Protein AF-A0A8C3Y3E9-F1 (afdb_monomer)

Solvent-accessible surface area (backbone atoms only — not comparable to full-atom values): 6844 Å² total; per-residue (Å²): 69,39,37,33,33,75,86,41,81,88,46,64,50,78,46,90,75,58,92,92,63,84,86,85,74,56,69,60,64,51,75,48,26,50,78,44,79,63,55,62,94,66,24,59,57,96,87,41,76,48,88,70,73,97,79,89,82,90,83,88,78,80,77,66,94,83,67,7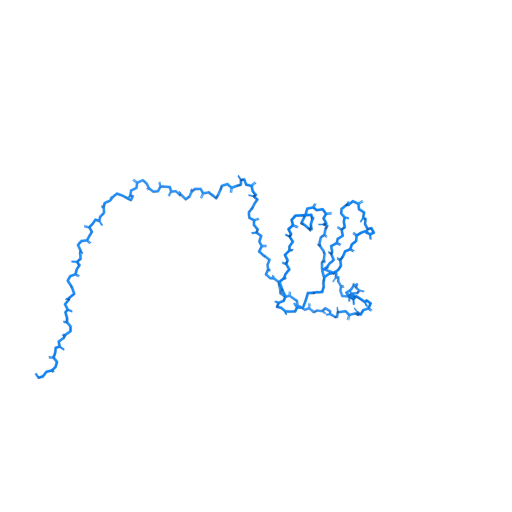3,74,79,74,70,81,78,70,92,70,91,68,85,80,90,73,74,88,74,82,86,76,77,82,85,84,88,127

InterPro domains:
  IPR032870 Alpha-ketoglutarate-dependent dioxygenase alkB homologue 7-like [PTHR21052] (1-66)
  IPR037151 Alpha-ketoglutarate-dependent dioxygenase AlkB-like superfamily [G3DSA:2.60.120.590] (1-71)

Radius of gyration: 27.37 Å; Cα contacts (8 Å, |Δi|>4): 62; chains: 1; bounding box: 64×60×54 Å

Structure (mmCIF, N/CA/C/O backbone):
data_AF-A0A8C3Y3E9-F1
#
_entry.id   AF-A0A8C3Y3E9-F1
#
loop_
_atom_site.group_PDB
_atom_site.id
_atom_site.type_symbol
_atom_site.label_atom_id
_atom_site.label_alt_id
_atom_site.label_comp_id
_atom_site.label_asym_id
_atom_site.label_entity_id
_atom_site.label_seq_id
_atom_site.pdbx_PDB_ins_code
_atom_site.Cartn_x
_atom_site.Cartn_y
_atom_site.Cartn_z
_atom_site.occupancy
_atom_site.B_iso_or_equiv
_atom_site.auth_seq_id
_atom_site.auth_comp_id
_atom_site.auth_asym_id
_atom_site.auth_atom_id
_atom_site.pdbx_PDB_model_num
ATOM 1 N N . LEU A 1 1 ? -3.893 -0.654 1.523 1.00 95.31 1 LEU A N 1
ATOM 2 C CA . LEU A 1 1 ? -2.830 -0.259 0.570 1.00 95.31 1 LEU A CA 1
ATOM 3 C C . LEU A 1 1 ? -3.525 0.032 -0.739 1.00 95.31 1 LEU A C 1
ATOM 5 O O . LEU A 1 1 ? -4.242 -0.843 -1.199 1.00 95.31 1 LEU A O 1
ATOM 9 N N . ARG A 1 2 ? -3.369 1.229 -1.293 1.00 96.19 2 ARG A N 1
ATOM 10 C CA . ARG A 1 2 ? -3.921 1.562 -2.605 1.00 96.19 2 ARG A CA 1
ATOM 11 C C . ARG A 1 2 ? -2.794 1.571 -3.626 1.00 96.19 2 ARG A C 1
ATOM 13 O O . ARG A 1 2 ? -1.729 2.115 -3.340 1.00 96.19 2 ARG A O 1
ATOM 20 N N . LEU A 1 3 ? -3.025 0.933 -4.766 1.00 97.56 3 LEU A N 1
ATOM 21 C CA . LEU A 1 3 ? -2.189 1.055 -5.951 1.00 97.56 3 LEU A CA 1
ATOM 22 C C . LEU A 1 3 ? -2.930 1.932 -6.947 1.00 97.56 3 LEU A C 1
ATOM 24 O O . LEU A 1 3 ? -4.062 1.604 -7.287 1.00 97.56 3 LEU A O 1
ATOM 28 N N . GLN A 1 4 ? -2.312 3.012 -7.407 1.00 97.38 4 GLN A N 1
ATOM 29 C CA . GLN A 1 4 ? -2.901 3.912 -8.396 1.00 97.38 4 GLN A CA 1
ATOM 30 C C . GLN A 1 4 ? -2.018 3.954 -9.639 1.00 97.38 4 GLN A C 1
ATOM 32 O O . GLN A 1 4 ? -0.800 4.091 -9.528 1.00 97.38 4 GLN A O 1
ATOM 37 N N . SER A 1 5 ? -2.617 3.794 -10.817 1.00 97.44 5 SER A N 1
ATOM 38 C CA . SER A 1 5 ? -1.885 3.760 -12.081 1.00 97.44 5 SER A CA 1
ATOM 39 C C . SER A 1 5 ? -1.178 5.089 -12.342 1.00 97.44 5 SER A C 1
ATOM 41 O O . SER A 1 5 ? -1.717 6.172 -12.109 1.00 97.44 5 SER A O 1
ATOM 43 N N . LEU A 1 6 ? 0.052 5.008 -12.852 1.00 96.69 6 LEU A N 1
ATOM 44 C CA . LEU A 1 6 ? 0.824 6.175 -13.284 1.00 96.69 6 LEU A CA 1
ATOM 45 C C . LEU A 1 6 ? 0.273 6.800 -14.571 1.00 96.69 6 LEU A C 1
ATOM 47 O O . LEU A 1 6 ? 0.611 7.939 -14.887 1.00 96.69 6 LEU A O 1
ATOM 51 N N . ARG A 1 7 ? -0.523 6.047 -15.336 1.00 96.50 7 ARG A N 1
ATOM 52 C CA . ARG A 1 7 ? -1.070 6.488 -16.626 1.00 96.50 7 ARG A CA 1
ATOM 53 C C . ARG A 1 7 ? -2.466 7.072 -16.479 1.00 96.50 7 ARG A C 1
ATOM 55 O O . ARG A 1 7 ? -2.759 8.084 -17.105 1.00 96.50 7 ARG A O 1
ATOM 62 N N . ASP A 1 8 ? -3.299 6.433 -15.662 1.00 96.38 8 ASP A N 1
ATOM 63 C CA . ASP A 1 8 ? -4.683 6.838 -15.432 1.00 96.38 8 ASP A CA 1
ATOM 64 C C . ASP A 1 8 ? -4.989 6.890 -13.927 1.00 96.38 8 ASP A C 1
ATOM 66 O O . ASP A 1 8 ? -5.114 5.849 -13.286 1.00 96.38 8 ASP A O 1
ATOM 70 N N . PRO A 1 9 ? -5.162 8.084 -13.337 1.00 92.69 9 PRO A N 1
ATOM 71 C CA . PRO A 1 9 ? -5.500 8.220 -11.925 1.00 92.69 9 PRO A CA 1
ATOM 72 C C . PRO A 1 9 ? -6.838 7.582 -11.514 1.00 92.69 9 PRO A C 1
ATOM 74 O O . PRO A 1 9 ? -7.041 7.364 -10.317 1.00 92.69 9 PRO A O 1
ATOM 77 N N . GLN A 1 10 ? -7.755 7.326 -12.456 1.00 95.19 10 GLN A N 1
ATOM 78 C CA . GLN A 1 10 ? -9.024 6.635 -12.185 1.00 95.19 10 GLN A CA 1
ATOM 79 C C . GLN A 1 10 ? -8.853 5.118 -12.080 1.00 95.19 10 GLN A C 1
ATOM 81 O O . GLN A 1 10 ? -9.709 4.451 -11.501 1.00 95.19 10 GLN A O 1
ATOM 86 N N . ASP A 1 11 ? -7.742 4.584 -12.586 1.00 96.62 11 ASP A N 1
ATOM 87 C CA . ASP A 1 11 ? -7.394 3.177 -12.470 1.00 96.62 11 ASP A CA 1
ATOM 88 C C . ASP A 1 11 ? -6.611 2.938 -11.175 1.00 96.62 11 ASP A C 1
ATOM 90 O O . ASP A 1 11 ? -5.459 3.358 -11.000 1.00 96.62 11 ASP A O 1
ATOM 94 N N . TRP A 1 12 ? -7.270 2.288 -10.223 1.00 95.75 12 TRP A N 1
ATOM 95 C CA . TRP A 1 12 ? -6.681 1.950 -8.940 1.00 95.75 12 TRP A CA 1
ATOM 96 C C . TRP A 1 12 ? -7.258 0.655 -8.379 1.00 95.75 12 TRP A C 1
ATOM 98 O O . TRP A 1 12 ? -8.374 0.238 -8.686 1.00 95.75 12 TRP A O 1
ATOM 108 N N . VAL A 1 13 ? -6.487 0.034 -7.489 1.00 95.31 13 VAL A N 1
ATOM 109 C CA . VAL A 1 13 ? -6.903 -1.143 -6.728 1.00 95.31 13 VAL A CA 1
ATOM 110 C C . VAL A 1 13 ? -6.541 -0.981 -5.259 1.00 95.31 13 VAL A C 1
ATOM 112 O O . VAL A 1 13 ? -5.493 -0.439 -4.901 1.00 95.31 13 VAL A O 1
ATOM 115 N N . GLU A 1 14 ? -7.415 -1.462 -4.384 1.00 95.69 14 GLU A N 1
ATOM 116 C CA . GLU A 1 14 ? -7.191 -1.496 -2.944 1.00 95.69 14 GLU A CA 1
ATOM 117 C C . GLU A 1 14 ? -6.916 -2.915 -2.459 1.00 95.69 14 GLU A C 1
ATOM 119 O O . GLU A 1 14 ? -7.578 -3.873 -2.848 1.00 95.69 14 GLU A O 1
ATOM 124 N N . LEU A 1 15 ? -5.943 -3.035 -1.559 1.00 95.50 15 LEU A N 1
ATOM 125 C CA . LEU A 1 15 ? -5.613 -4.259 -0.847 1.00 95.50 15 LEU A CA 1
ATOM 126 C C . LEU A 1 15 ? -5.788 -4.022 0.651 1.00 95.50 15 LEU A C 1
ATOM 128 O O . LEU A 1 15 ? -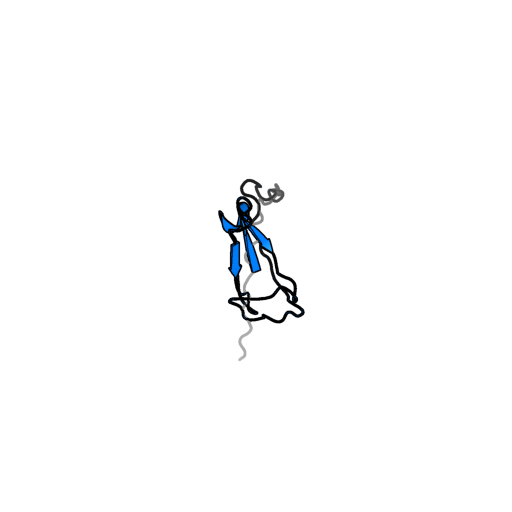5.158 -3.121 1.231 1.00 95.50 15 LEU A O 1
ATOM 132 N N . LEU A 1 16 ? -6.606 -4.859 1.282 1.00 96.06 16 LEU A N 1
ATOM 133 C CA . LEU A 1 16 ? -6.730 -4.925 2.731 1.00 96.06 16 LEU A CA 1
ATOM 134 C C . LEU A 1 16 ? -5.495 -5.623 3.315 1.00 96.06 16 LEU A C 1
ATOM 136 O O . LEU A 1 16 ? -5.159 -6.735 2.919 1.00 96.06 16 LEU A O 1
ATOM 140 N N . LEU A 1 17 ? -4.798 -4.951 4.236 1.00 95.50 17 LEU A N 1
ATOM 141 C CA . LEU A 1 17 ? -3.572 -5.461 4.860 1.00 95.50 17 LEU A CA 1
ATOM 142 C C . LEU A 1 17 ? -3.771 -5.654 6.362 1.00 95.50 17 LEU A C 1
ATOM 144 O O . LEU A 1 17 ? -3.439 -4.774 7.161 1.00 95.50 17 LEU A O 1
ATOM 148 N N . GLU A 1 18 ? -4.289 -6.817 6.736 1.00 94.62 18 GLU A N 1
ATOM 149 C CA . GLU A 1 18 ? -4.448 -7.219 8.134 1.00 94.62 18 GLU A CA 1
ATOM 150 C C . GLU A 1 18 ? -3.086 -7.489 8.809 1.00 94.62 18 GLU A C 1
ATOM 152 O O . GLU A 1 18 ? -2.080 -7.721 8.122 1.00 94.62 18 GLU A O 1
ATOM 157 N N . PRO A 1 19 ? -2.990 -7.448 10.150 1.00 95.94 19 PRO A N 1
ATOM 158 C CA . PRO A 1 19 ? -1.775 -7.843 10.859 1.00 95.94 19 PRO A CA 1
ATOM 159 C C . PRO A 1 19 ? -1.320 -9.259 10.467 1.00 95.94 19 PRO A C 1
ATOM 161 O O . PRO A 1 19 ? -2.118 -10.185 10.436 1.00 95.94 19 PRO A O 1
ATOM 164 N N . GLY A 1 20 ? -0.031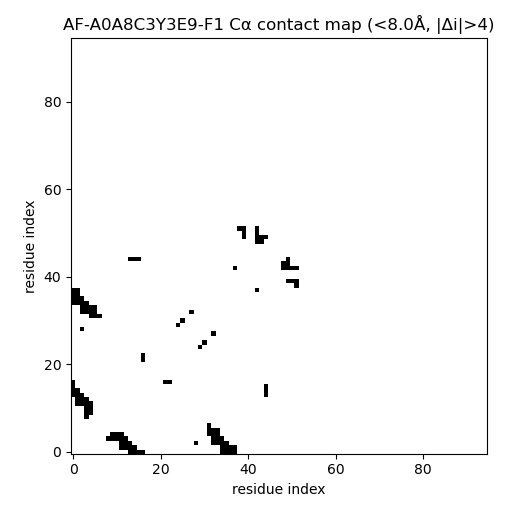 -9.424 10.155 1.00 96.56 20 GLY A N 1
ATOM 165 C CA . GLY A 1 20 ? 0.530 -10.705 9.699 1.00 96.56 20 GLY A CA 1
ATOM 166 C C . GLY A 1 20 ? 0.368 -10.988 8.200 1.00 96.56 20 GLY A C 1
ATOM 167 O O . GLY A 1 20 ? 0.923 -11.969 7.711 1.00 96.56 20 GLY A O 1
ATOM 168 N N . SER A 1 21 ? -0.322 -10.122 7.450 1.00 97.12 21 SER A N 1
ATOM 169 C CA . SER A 1 21 ? -0.404 -10.241 5.990 1.00 97.12 21 SER A CA 1
ATOM 170 C C . SER A 1 21 ? 0.928 -9.921 5.300 1.00 97.12 21 SER A C 1
ATOM 172 O O . SER A 1 21 ? 1.676 -9.023 5.705 1.00 97.12 21 SER A O 1
ATOM 174 N N . LEU A 1 22 ? 1.199 -10.640 4.210 1.00 97.06 22 LEU A N 1
ATOM 175 C CA . LEU A 1 22 ? 2.316 -10.397 3.302 1.00 97.06 22 LEU A CA 1
ATOM 176 C C . LEU A 1 22 ? 1.764 -9.943 1.950 1.00 97.06 22 LEU A C 1
ATOM 178 O O . LEU A 1 22 ? 0.957 -10.642 1.344 1.00 97.06 22 LEU A O 1
ATOM 182 N N . TYR A 1 23 ? 2.234 -8.797 1.457 1.00 96.44 23 TYR A N 1
ATOM 183 C CA . TYR A 1 23 ? 1.933 -8.334 0.103 1.00 96.44 23 TYR A CA 1
ATOM 184 C C . TYR A 1 23 ? 3.201 -8.342 -0.752 1.00 96.44 23 TYR A C 1
ATOM 186 O O . TYR A 1 23 ? 4.304 -8.110 -0.254 1.00 96.44 23 TYR A O 1
ATOM 194 N N . ILE A 1 24 ? 3.043 -8.613 -2.048 1.00 96.56 24 ILE A N 1
ATOM 195 C CA . ILE A 1 24 ? 4.152 -8.727 -2.997 1.00 96.56 24 ILE A CA 1
ATOM 196 C C . ILE A 1 24 ? 3.861 -7.837 -4.204 1.00 96.56 24 ILE A C 1
ATOM 198 O O . ILE A 1 24 ? 2.941 -8.113 -4.969 1.00 96.56 24 ILE A O 1
ATOM 202 N N . LEU A 1 25 ? 4.676 -6.798 -4.403 1.00 96.19 25 LEU A N 1
ATOM 203 C CA . LEU A 1 25 ? 4.615 -5.939 -5.590 1.00 96.19 25 LEU A CA 1
ATOM 204 C C . LEU A 1 25 ? 5.720 -6.339 -6.575 1.00 96.19 25 LEU A C 1
ATOM 206 O O . LEU A 1 25 ? 6.911 -6.194 -6.286 1.00 96.19 25 LEU A O 1
ATOM 210 N N . ARG A 1 26 ? 5.326 -6.860 -7.741 1.00 94.94 26 ARG A N 1
ATOM 211 C CA . ARG A 1 26 ? 6.212 -7.306 -8.831 1.00 94.94 26 ARG A CA 1
ATOM 212 C C . ARG A 1 26 ? 5.638 -6.881 -10.185 1.00 94.94 26 ARG A C 1
ATOM 214 O O . ARG A 1 26 ? 4.436 -6.657 -10.292 1.00 94.94 26 ARG A O 1
ATOM 221 N N . GLY A 1 27 ? 6.490 -6.805 -11.210 1.00 95.12 27 GLY A N 1
ATOM 222 C CA . GLY A 1 27 ? 6.073 -6.453 -12.574 1.00 95.12 27 GLY A CA 1
ATOM 223 C C . GLY A 1 27 ? 5.346 -5.107 -12.628 1.00 95.12 27 GLY A C 1
ATOM 224 O O . GLY A 1 27 ? 5.770 -4.157 -11.966 1.00 95.12 27 GLY A O 1
ATOM 225 N N . ALA A 1 28 ? 4.234 -5.051 -13.366 1.00 95.12 28 ALA A N 1
ATOM 226 C CA . ALA A 1 28 ? 3.426 -3.843 -13.531 1.00 95.12 28 ALA A CA 1
ATOM 227 C C . ALA A 1 28 ? 3.055 -3.198 -12.186 1.00 95.12 28 ALA A C 1
ATOM 229 O O . ALA A 1 28 ? 3.292 -2.013 -11.999 1.00 95.12 28 ALA A O 1
ATOM 230 N N . ALA A 1 29 ? 2.622 -3.976 -11.188 1.00 95.00 29 ALA A N 1
ATOM 231 C CA . ALA A 1 29 ? 2.251 -3.450 -9.868 1.00 95.00 29 ALA A CA 1
ATOM 232 C C . ALA A 1 29 ? 3.389 -2.704 -9.137 1.00 95.00 29 ALA A C 1
ATOM 234 O O . ALA A 1 29 ? 3.121 -1.924 -8.228 1.00 95.00 29 ALA A O 1
ATOM 235 N N . ARG A 1 30 ? 4.658 -2.952 -9.497 1.00 94.94 30 ARG A N 1
ATOM 236 C CA . ARG A 1 30 ? 5.823 -2.247 -8.938 1.00 94.94 30 ARG A CA 1
ATOM 237 C C . ARG A 1 30 ? 6.228 -1.016 -9.750 1.00 94.94 30 ARG A C 1
ATOM 239 O O . ARG A 1 30 ? 6.738 -0.068 -9.161 1.00 94.94 30 ARG A O 1
ATOM 246 N N . TYR A 1 31 ? 6.087 -1.064 -11.072 1.00 95.56 31 TYR A N 1
ATOM 247 C CA . TYR A 1 31 ? 6.675 -0.066 -11.974 1.00 95.56 31 TYR A CA 1
ATOM 248 C C . TYR A 1 31 ? 5.650 0.848 -12.646 1.00 95.56 31 TYR A C 1
ATOM 250 O O . TYR A 1 31 ? 6.002 1.946 -13.057 1.00 95.56 31 TYR A O 1
ATOM 258 N N . GLU A 1 32 ? 4.400 0.412 -12.751 1.00 97.38 32 GLU A N 1
ATOM 259 C CA . GLU A 1 3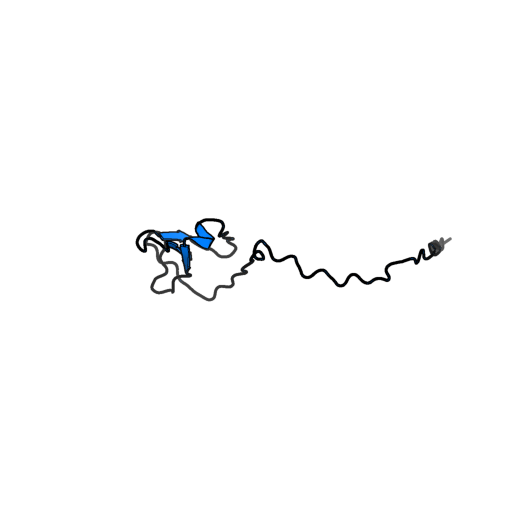2 ? 3.324 1.123 -13.449 1.00 97.38 32 GLU A CA 1
ATOM 260 C C . GLU A 1 32 ? 2.296 1.732 -12.487 1.00 97.38 32 GLU A C 1
ATOM 262 O O . GLU A 1 32 ? 1.420 2.473 -12.923 1.00 97.38 32 GLU A O 1
ATOM 267 N N . PHE A 1 33 ? 2.424 1.468 -11.181 1.00 97.69 33 PHE A N 1
ATOM 268 C CA . PHE A 1 33 ? 1.517 1.953 -10.143 1.00 97.69 33 PHE A CA 1
ATOM 269 C C . PHE A 1 33 ? 2.288 2.625 -9.001 1.00 97.69 33 PHE A C 1
ATOM 271 O O . PHE A 1 33 ? 3.316 2.122 -8.538 1.00 97.69 33 PHE A O 1
ATOM 278 N N . THR A 1 34 ? 1.765 3.741 -8.498 1.00 97.38 34 THR A N 1
ATOM 279 C CA . THR A 1 34 ? 2.130 4.256 -7.175 1.00 97.38 34 THR A CA 1
ATOM 280 C C . THR A 1 34 ? 1.500 3.371 -6.107 1.00 97.38 34 THR A C 1
ATOM 282 O O . THR A 1 34 ? 0.485 2.726 -6.349 1.00 97.38 34 THR A O 1
ATOM 285 N N . HIS A 1 35 ? 2.101 3.313 -4.920 1.00 96.69 35 HIS A N 1
ATOM 286 C CA . HIS A 1 35 ? 1.569 2.546 -3.799 1.00 96.69 35 HIS A CA 1
ATOM 287 C C . HIS A 1 35 ? 1.500 3.435 -2.558 1.00 96.69 35 HIS A C 1
ATOM 289 O O . HIS A 1 35 ? 2.500 4.024 -2.151 1.00 96.69 35 HIS A O 1
ATOM 295 N N . GLU A 1 36 ? 0.324 3.527 -1.944 1.00 95.50 36 GLU A N 1
ATOM 296 C CA . GLU A 1 36 ? 0.096 4.385 -0.785 1.00 95.50 36 GLU A CA 1
ATOM 297 C C . GLU A 1 36 ? -0.633 3.664 0.356 1.00 95.50 36 GLU A C 1
ATOM 299 O O . GLU A 1 36 ? -1.499 2.799 0.172 1.00 95.50 36 GLU A O 1
ATOM 304 N N . ILE A 1 37 ? -0.275 4.031 1.585 1.00 95.12 37 ILE A N 1
ATOM 305 C CA . ILE A 1 37 ? -0.980 3.607 2.791 1.00 95.12 37 ILE A CA 1
ATOM 306 C C . ILE A 1 37 ? -1.880 4.768 3.226 1.00 95.12 37 ILE A C 1
ATOM 308 O O . ILE A 1 37 ? -1.414 5.709 3.867 1.00 95.12 37 ILE A O 1
ATOM 312 N N . LEU A 1 38 ? -3.165 4.677 2.873 1.00 94.69 38 LEU A N 1
ATOM 313 C CA . LEU A 1 38 ? -4.174 5.722 3.085 1.00 94.69 38 LEU A CA 1
ATOM 314 C C . LEU A 1 38 ? -4.275 6.151 4.556 1.00 94.69 38 LEU A C 1
ATOM 316 O O . LEU A 1 38 ? -4.309 5.268 5.412 1.00 94.69 38 LEU A O 1
ATOM 320 N N . PRO A 1 39 ? -4.341 7.456 4.878 1.00 93.94 39 PRO A N 1
ATOM 321 C CA . PRO A 1 39 ? -4.511 7.948 6.249 1.00 93.94 39 PRO A CA 1
ATOM 322 C C . PRO A 1 39 ? -5.881 7.547 6.824 1.00 93.94 39 PRO A C 1
ATOM 324 O O . PRO A 1 39 ? -6.738 7.061 6.091 1.00 93.94 39 PRO A O 1
ATOM 327 N N . ASP A 1 40 ? -6.084 7.704 8.134 1.00 93.88 40 ASP A N 1
ATOM 328 C CA . ASP A 1 40 ? -7.277 7.181 8.824 1.00 93.88 40 ASP A CA 1
ATOM 329 C C . ASP A 1 40 ? -8.592 7.756 8.273 1.00 93.88 40 ASP A C 1
ATOM 331 O O . ASP A 1 40 ? -9.569 7.028 8.100 1.00 93.88 40 ASP A O 1
ATOM 335 N N . GLU A 1 41 ? -8.586 9.034 7.889 1.00 93.75 41 GLU A N 1
ATOM 336 C CA . GLU A 1 41 ? -9.738 9.743 7.323 1.00 93.75 41 GLU A CA 1
ATOM 337 C C . GLU A 1 41 ? -10.159 9.182 5.961 1.00 93.75 41 GLU A C 1
ATOM 339 O O . GLU A 1 41 ? -11.301 9.350 5.543 1.00 93.75 41 GLU A O 1
ATOM 344 N N . LYS A 1 42 ? -9.234 8.522 5.256 1.00 93.62 42 LYS A N 1
ATOM 345 C CA . LYS A 1 42 ? -9.451 7.921 3.933 1.00 93.62 42 LYS A CA 1
ATOM 346 C C . LYS A 1 42 ? -9.345 6.395 3.964 1.00 93.62 42 LYS A C 1
ATOM 348 O O . LYS A 1 42 ? -9.346 5.767 2.910 1.00 93.62 42 LYS A O 1
ATOM 353 N N . SER A 1 43 ? -9.237 5.790 5.146 1.00 94.50 43 SER A N 1
ATOM 354 C CA . SER A 1 43 ? -9.022 4.354 5.318 1.00 94.50 43 SER A CA 1
ATOM 355 C C . SER A 1 43 ? -10.348 3.603 5.222 1.00 94.50 43 SER A C 1
ATOM 357 O O . SER A 1 43 ? -10.974 3.270 6.228 1.00 94.50 43 SER A O 1
ATOM 359 N N . PHE A 1 44 ? -10.786 3.355 3.991 1.00 94.81 44 PHE A N 1
ATOM 360 C CA . PHE A 1 44 ? -11.964 2.553 3.679 1.00 94.81 44 PHE A CA 1
ATOM 361 C C . PHE A 1 44 ? -11.568 1.361 2.810 1.00 94.81 44 PHE A C 1
ATOM 363 O O . PHE A 1 44 ? -10.601 1.428 2.056 1.00 94.81 44 PHE A O 1
ATOM 370 N N . PHE A 1 45 ? -12.310 0.266 2.935 1.00 94.12 45 PHE A N 1
ATOM 371 C CA . PHE A 1 45 ? -12.183 -0.907 2.082 1.00 94.12 45 PHE A CA 1
ATOM 372 C C . PHE A 1 45 ? -13.575 -1.486 1.829 1.00 94.12 45 PHE A C 1
ATOM 374 O O . PHE A 1 45 ? -14.296 -1.798 2.776 1.00 94.12 45 PHE A O 1
ATOM 381 N N . GLY A 1 46 ? -13.992 -1.572 0.563 1.00 90.06 46 GLY A N 1
ATOM 382 C CA . GLY A 1 46 ? -15.345 -2.032 0.215 1.00 90.06 46 GLY A CA 1
ATOM 383 C C . GLY A 1 46 ? -16.466 -1.193 0.849 1.00 90.06 46 GLY A C 1
ATOM 384 O O . GLY A 1 46 ? -17.514 -1.726 1.195 1.00 90.06 46 GLY A O 1
ATOM 385 N N . GLY A 1 47 ? -16.226 0.105 1.074 1.00 91.19 47 GLY A N 1
ATOM 386 C CA . GLY A 1 47 ? -17.162 1.014 1.751 1.00 91.19 47 GLY A CA 1
ATOM 387 C C . GLY A 1 47 ? -17.153 0.937 3.283 1.00 91.19 47 GLY A C 1
ATOM 388 O O . GLY A 1 47 ? -17.747 1.792 3.938 1.00 91.19 47 GLY A O 1
ATOM 389 N N . LEU A 1 48 ? -16.445 -0.026 3.877 1.00 93.50 48 LEU A N 1
ATOM 390 C CA . LEU A 1 48 ? -16.294 -0.141 5.325 1.00 93.50 48 LEU A CA 1
ATOM 391 C C . LEU A 1 48 ? -15.062 0.626 5.793 1.00 93.50 48 LEU A C 1
ATOM 393 O O . LEU A 1 48 ? -13.983 0.502 5.213 1.00 93.50 48 LEU A O 1
ATOM 397 N N . ARG A 1 49 ? -15.206 1.410 6.864 1.00 94.25 49 ARG A N 1
ATOM 398 C CA . ARG A 1 49 ? -14.064 2.090 7.481 1.00 94.25 49 ARG A CA 1
ATOM 399 C C . ARG A 1 49 ? -13.150 1.059 8.140 1.00 94.25 49 ARG A C 1
ATOM 401 O O . ARG A 1 49 ? -13.614 0.221 8.907 1.00 94.25 49 ARG A O 1
ATOM 408 N N . VAL A 1 50 ? -11.851 1.175 7.887 1.00 94.56 50 VAL A N 1
ATOM 409 C CA . VAL A 1 50 ? -10.795 0.366 8.501 1.00 94.56 50 VAL A CA 1
ATOM 410 C C . VAL A 1 50 ? -10.003 1.274 9.447 1.00 94.56 50 VAL A C 1
ATOM 412 O O . VAL A 1 50 ? -9.140 2.018 8.972 1.00 94.56 50 VAL A O 1
ATOM 415 N N . PRO A 1 51 ? -10.289 1.261 10.765 1.00 93.25 51 PRO A N 1
ATOM 416 C CA . PRO A 1 51 ? -9.621 2.134 11.724 1.00 93.25 51 PRO A CA 1
ATOM 417 C C . PRO A 1 51 ? -8.110 1.922 11.727 1.00 93.25 51 PRO A C 1
ATOM 419 O O . PRO A 1 51 ? -7.620 0.788 11.712 1.00 93.25 51 PRO A O 1
ATOM 422 N N . ARG A 1 52 ? -7.358 3.017 11.778 1.00 93.75 52 ARG A N 1
ATOM 423 C CA . ARG A 1 52 ? -5.901 2.995 11.804 1.00 93.75 52 ARG A CA 1
ATOM 424 C C . ARG A 1 52 ? -5.362 3.258 13.201 1.00 93.75 52 ARG A C 1
ATOM 426 O O . ARG A 1 52 ? -5.867 4.067 13.968 1.00 93.75 52 ARG A O 1
ATOM 433 N N . GLY A 1 53 ? -4.258 2.583 13.492 1.00 92.25 53 GLY A N 1
ATOM 434 C CA . GLY A 1 53 ? -3.429 2.817 14.666 1.00 92.25 53 GLY A CA 1
ATOM 435 C C . GLY A 1 53 ? -1.952 2.671 14.312 1.00 92.25 53 GLY A C 1
ATOM 436 O O . GLY A 1 53 ? -1.560 2.717 13.140 1.00 92.25 53 GLY A O 1
ATOM 437 N N . ARG A 1 54 ? -1.115 2.451 15.328 1.00 95.31 54 ARG A N 1
ATOM 438 C CA . ARG A 1 54 ? 0.303 2.137 15.123 1.00 95.31 54 ARG A CA 1
ATOM 439 C C . ARG A 1 54 ? 0.430 0.812 14.365 1.00 95.31 54 ARG A C 1
ATOM 441 O O . ARG A 1 54 ? -0.022 -0.223 14.843 1.00 95.31 54 ARG A O 1
ATOM 448 N N . ARG A 1 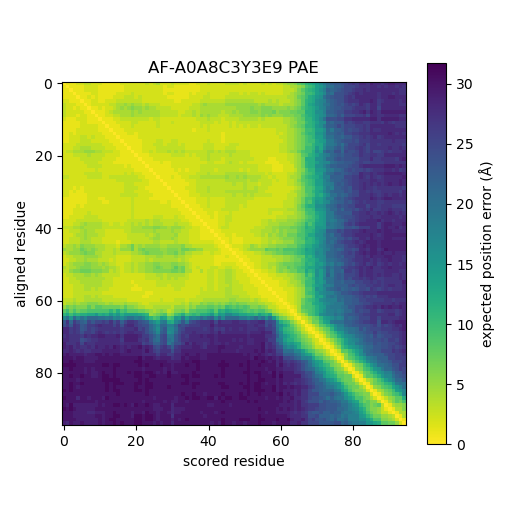55 ? 1.085 0.837 13.202 1.00 95.06 55 ARG A N 1
ATOM 449 C CA . ARG A 1 55 ? 1.356 -0.345 12.372 1.00 95.06 55 ARG A CA 1
ATOM 450 C C . ARG A 1 55 ? 2.856 -0.515 12.185 1.00 95.06 55 ARG A C 1
ATOM 452 O O . ARG A 1 55 ? 3.548 0.446 11.868 1.00 95.06 55 ARG A O 1
ATOM 459 N N . VAL A 1 56 ? 3.332 -1.747 12.324 1.00 96.31 56 VAL A N 1
ATOM 460 C CA . VAL A 1 56 ? 4.699 -2.141 11.967 1.00 96.31 56 VAL A CA 1
ATOM 461 C C . VAL A 1 56 ? 4.637 -2.936 10.670 1.00 96.31 56 VAL A C 1
ATOM 463 O O . VAL A 1 56 ? 3.756 -3.776 10.496 1.00 96.31 56 VAL A O 1
ATOM 466 N N . ALA A 1 57 ? 5.543 -2.646 9.741 1.00 96.12 57 ALA A N 1
ATOM 467 C CA . ALA A 1 57 ? 5.662 -3.365 8.483 1.00 96.12 57 ALA A CA 1
ATOM 468 C C . ALA A 1 57 ? 7.130 -3.650 8.203 1.00 96.12 57 ALA A C 1
ATOM 470 O O . ALA A 1 57 ? 7.960 -2.747 8.278 1.00 96.12 57 ALA A O 1
ATOM 471 N N . LEU A 1 58 ? 7.426 -4.897 7.857 1.00 97.25 58 LEU A N 1
ATOM 472 C CA . LEU A 1 58 ? 8.730 -5.286 7.345 1.00 97.25 58 LEU A CA 1
ATOM 473 C C . LEU A 1 58 ? 8.658 -5.246 5.822 1.00 97.25 58 LEU A C 1
ATOM 475 O O . LEU A 1 58 ? 7.765 -5.848 5.226 1.00 97.25 58 LEU A O 1
ATOM 479 N N . ILE A 1 59 ? 9.559 -4.490 5.201 1.00 96.62 59 ILE A N 1
ATOM 480 C CA . ILE A 1 59 ? 9.599 -4.314 3.751 1.00 96.62 59 ILE A CA 1
ATOM 481 C C . ILE A 1 59 ? 10.911 -4.898 3.251 1.00 96.62 59 ILE A C 1
ATOM 483 O O . ILE A 1 59 ? 11.978 -4.350 3.510 1.00 96.62 59 ILE A O 1
ATOM 487 N N . PHE A 1 60 ? 10.808 -5.991 2.503 1.00 96.44 60 PHE A N 1
ATOM 488 C CA . PHE A 1 60 ? 11.936 -6.601 1.812 1.00 96.44 60 PHE A CA 1
ATOM 489 C C . PHE A 1 60 ? 11.956 -6.118 0.364 1.00 96.44 60 PHE A C 1
ATOM 491 O O . PHE A 1 60 ? 10.908 -5.982 -0.275 1.00 96.44 60 PHE A O 1
ATOM 498 N N . ARG A 1 61 ? 13.148 -5.826 -0.157 1.00 94.31 61 ARG A N 1
ATOM 499 C CA . ARG A 1 61 ? 13.351 -5.379 -1.537 1.00 94.31 61 ARG A CA 1
ATOM 500 C C . ARG A 1 61 ? 14.463 -6.206 -2.156 1.00 94.31 61 ARG A C 1
ATOM 502 O O . ARG A 1 61 ? 15.449 -6.496 -1.493 1.00 94.31 61 ARG A O 1
ATOM 509 N N . ASN A 1 62 ? 14.282 -6.552 -3.422 1.00 9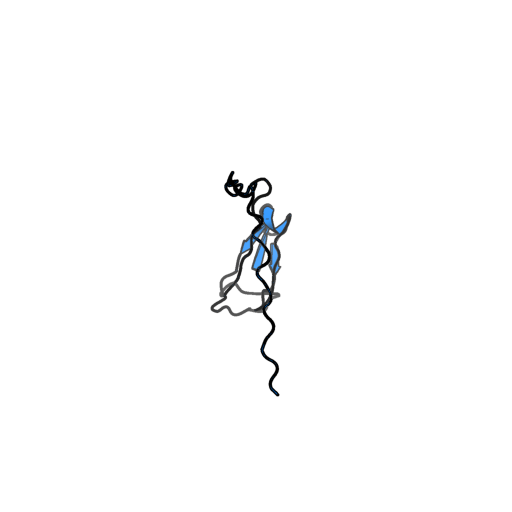0.44 62 ASN A N 1
ATOM 510 C CA . ASN A 1 62 ? 15.362 -7.101 -4.227 1.00 90.44 62 ASN A CA 1
ATOM 511 C C . ASN A 1 62 ? 16.291 -5.969 -4.659 1.00 90.44 62 ASN A C 1
ATOM 513 O O . ASN A 1 62 ? 15.804 -4.872 -4.976 1.00 90.44 62 ASN A O 1
ATOM 517 N N . ASP A 1 63 ? 17.577 -6.290 -4.740 1.00 89.88 63 ASP A N 1
ATOM 518 C CA . ASP A 1 63 ? 18.573 -5.470 -5.416 1.00 89.88 63 ASP A CA 1
ATOM 519 C C . ASP A 1 63 ? 18.184 -5.268 -6.889 1.00 89.88 63 ASP A C 1
ATOM 521 O O . ASP A 1 63 ? 17.487 -6.110 -7.482 1.00 89.88 63 ASP A O 1
ATOM 525 N N . PRO A 1 64 ? 18.564 -4.130 -7.491 1.00 86.00 64 PRO A N 1
ATOM 526 C CA . PRO A 1 64 ? 18.282 -3.881 -8.892 1.00 86.00 64 PRO A CA 1
ATOM 527 C C . PRO A 1 64 ? 18.969 -4.941 -9.774 1.00 86.00 64 PRO A C 1
ATOM 529 O O . PRO A 1 64 ? 20.123 -5.304 -9.536 1.00 86.00 64 PRO A O 1
ATOM 532 N N . PRO A 1 65 ? 18.290 -5.448 -10.820 1.00 72.75 65 PRO A N 1
ATOM 533 C CA . PRO A 1 65 ? 18.904 -6.389 -11.746 1.00 72.75 65 PRO A CA 1
ATOM 534 C C . PRO A 1 65 ? 20.069 -5.703 -12.474 1.00 72.75 65 PRO A C 1
ATOM 536 O O . PRO A 1 65 ? 19.851 -4.770 -13.243 1.00 72.75 65 PRO A O 1
ATOM 539 N N . GLY A 1 66 ? 21.300 -6.155 -12.219 1.00 72.75 66 GLY A N 1
ATOM 540 C CA . GLY A 1 66 ? 22.520 -5.638 -12.856 1.00 72.75 66 GLY A CA 1
ATOM 541 C C . GLY A 1 66 ? 23.595 -5.134 -11.892 1.00 72.75 66 GLY A C 1
ATOM 542 O O . GLY A 1 66 ? 24.731 -4.927 -12.314 1.00 72.75 66 GLY A O 1
ATOM 543 N N . GLU A 1 67 ? 23.290 -4.993 -10.604 1.00 57.09 67 GLU A N 1
ATOM 544 C CA . GLU A 1 67 ? 24.315 -4.758 -9.592 1.00 57.09 67 GLU A CA 1
ATOM 545 C C . GLU A 1 67 ? 24.863 -6.121 -9.154 1.00 57.09 67 GLU A C 1
ATOM 547 O O . GLU A 1 67 ? 24.212 -6.882 -8.439 1.00 57.09 67 GLU A O 1
ATOM 552 N N . ASN A 1 68 ? 26.044 -6.492 -9.661 1.00 62.47 68 ASN A N 1
ATOM 553 C CA . ASN A 1 68 ? 26.776 -7.609 -9.070 1.00 62.47 68 ASN A CA 1
ATOM 554 C C . ASN A 1 68 ? 27.007 -7.249 -7.597 1.00 62.47 68 ASN A C 1
ATOM 556 O O . ASN A 1 68 ? 27.493 -6.140 -7.349 1.00 62.47 68 ASN A O 1
ATOM 560 N N . PRO A 1 69 ? 26.716 -8.141 -6.629 1.00 66.06 69 PRO A N 1
ATOM 561 C CA . PRO A 1 69 ? 27.092 -7.871 -5.250 1.00 66.06 69 PRO A CA 1
ATOM 562 C C . PRO A 1 69 ? 28.588 -7.535 -5.237 1.00 66.06 69 PRO A C 1
ATOM 564 O O . PRO A 1 69 ? 29.342 -8.173 -5.989 1.00 66.06 69 PRO A O 1
ATOM 567 N N . PRO A 1 70 ? 29.034 -6.531 -4.454 1.00 65.19 70 PRO A N 1
ATOM 568 C CA . PRO A 1 70 ? 30.444 -6.193 -4.374 1.00 65.19 70 PRO A CA 1
ATOM 569 C C . PRO A 1 70 ? 31.197 -7.487 -4.102 1.00 65.19 70 PRO A C 1
ATOM 571 O O . PRO A 1 70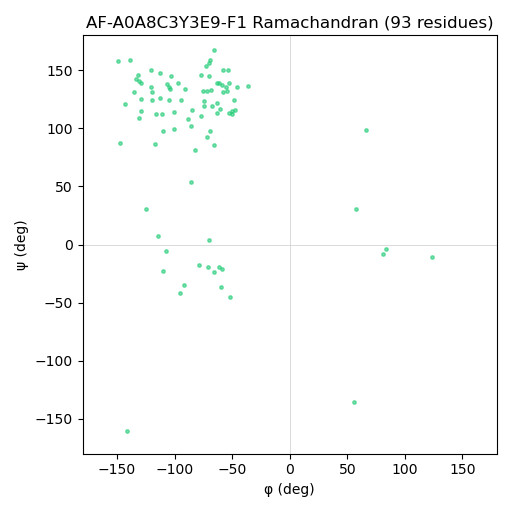 ? 30.959 -8.165 -3.101 1.00 65.19 70 PRO A O 1
ATOM 574 N N . LYS A 1 71 ? 32.028 -7.883 -5.071 1.00 64.12 71 LYS A N 1
ATOM 575 C CA . LYS A 1 71 ? 32.823 -9.101 -4.995 1.00 64.12 71 LYS A CA 1
ATOM 576 C C . LYS A 1 71 ? 33.569 -9.023 -3.673 1.00 64.12 71 LYS A C 1
ATOM 578 O O . LYS A 1 71 ? 34.402 -8.130 -3.515 1.00 64.12 71 LYS A O 1
ATOM 583 N N . ALA A 1 72 ? 33.234 -9.914 -2.736 1.00 67.69 72 ALA A N 1
ATOM 584 C CA . ALA A 1 72 ? 33.971 -10.032 -1.486 1.00 67.69 72 ALA A CA 1
ATOM 585 C C . ALA A 1 72 ? 35.468 -10.019 -1.833 1.00 67.69 72 ALA A C 1
ATOM 587 O O . ALA A 1 72 ? 35.832 -10.652 -2.840 1.00 67.69 72 ALA A O 1
ATOM 588 N N . PRO A 1 73 ? 36.315 -9.275 -1.096 1.00 66.50 73 PRO A N 1
ATOM 589 C CA . PRO A 1 73 ? 37.744 -9.270 -1.357 1.00 66.50 73 PRO A CA 1
ATOM 590 C C . PRO A 1 73 ? 38.194 -10.721 -1.501 1.00 66.50 73 PRO A C 1
ATOM 592 O O . PRO A 1 73 ? 38.010 -11.528 -0.590 1.00 66.50 73 PRO A O 1
ATOM 595 N N . ARG A 1 74 ? 38.673 -11.096 -2.694 1.00 60.75 74 ARG A N 1
ATOM 596 C CA . ARG A 1 74 ? 39.290 -12.407 -2.871 1.00 60.75 74 ARG A CA 1
ATOM 597 C C . ARG A 1 74 ? 40.580 -12.325 -2.087 1.00 60.75 74 ARG A C 1
ATOM 599 O O . ARG A 1 74 ? 41.543 -11.756 -2.590 1.00 60.75 74 ARG A O 1
ATOM 606 N N . ASP A 1 75 ? 40.556 -12.835 -0.867 1.00 60.41 75 ASP A N 1
ATOM 607 C CA . ASP A 1 75 ? 41.764 -12.988 -0.081 1.00 60.41 75 ASP A CA 1
ATOM 608 C C . ASP A 1 75 ? 42.698 -13.920 -0.871 1.00 60.41 75 ASP A C 1
ATOM 610 O O . ASP A 1 75 ? 42.319 -15.067 -1.139 1.00 60.41 75 ASP A O 1
ATOM 614 N N . PRO A 1 76 ? 43.886 -13.475 -1.323 1.00 53.56 76 PRO A N 1
ATOM 615 C CA . PRO A 1 76 ? 44.760 -14.302 -2.155 1.00 53.56 76 PRO A CA 1
ATOM 616 C C . PRO A 1 76 ? 45.404 -15.474 -1.397 1.00 53.56 76 PRO A C 1
ATOM 618 O O . PRO A 1 76 ? 46.241 -16.167 -1.967 1.00 53.56 76 PRO A O 1
ATOM 621 N N . GLN A 1 77 ? 45.063 -15.693 -0.121 1.00 59.78 77 GLN A N 1
ATOM 622 C CA . GLN A 1 77 ? 45.798 -16.586 0.778 1.00 59.78 77 GLN A CA 1
ATOM 623 C C . GLN A 1 77 ? 44.953 -17.686 1.440 1.00 59.78 77 GLN A C 1
ATOM 625 O O . GLN A 1 77 ? 45.305 -18.172 2.508 1.00 59.78 77 GLN A O 1
ATOM 630 N N . ALA A 1 78 ? 43.893 -18.180 0.797 1.00 51.66 78 ALA A N 1
ATOM 631 C CA . ALA A 1 78 ? 43.317 -19.478 1.179 1.00 51.66 78 ALA A CA 1
ATOM 632 C C . ALA A 1 78 ? 44.055 -20.631 0.470 1.00 51.66 78 ALA A C 1
ATOM 634 O O . ALA A 1 78 ? 43.463 -21.440 -0.241 1.00 51.66 78 ALA A O 1
ATOM 635 N N . GLY A 1 79 ? 45.380 -20.662 0.625 1.00 46.62 79 GLY A N 1
ATOM 636 C CA . GLY A 1 79 ? 46.243 -21.761 0.216 1.00 46.62 79 GLY A CA 1
ATOM 637 C C . GLY A 1 79 ? 46.795 -22.458 1.454 1.00 46.62 79 GLY A C 1
ATOM 638 O O . GLY A 1 79 ? 47.621 -21.892 2.156 1.00 46.62 79 GLY A O 1
ATOM 639 N N . THR A 1 80 ? 46.359 -23.698 1.673 1.00 49.34 80 THR A N 1
ATOM 640 C CA . THR A 1 80 ? 47.044 -24.719 2.483 1.00 49.34 80 THR A CA 1
ATOM 641 C C . THR A 1 80 ? 47.161 -24.465 3.992 1.00 49.34 80 THR A C 1
ATOM 643 O O . THR A 1 80 ? 48.145 -23.922 4.481 1.00 49.34 80 THR A O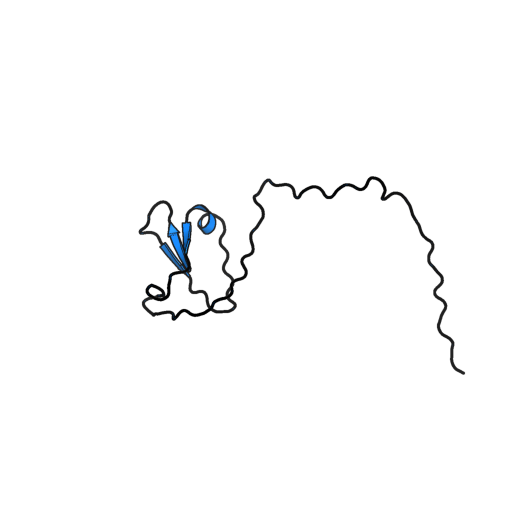 1
ATOM 646 N N . LEU A 1 81 ? 46.252 -25.073 4.760 1.00 45.41 81 LEU A N 1
ATOM 647 C CA . LEU A 1 81 ? 46.631 -25.705 6.027 1.00 45.41 81 LEU A CA 1
ATOM 648 C C . LEU A 1 81 ? 45.739 -26.923 6.282 1.00 45.41 81 LEU A C 1
ATOM 650 O O . LEU A 1 81 ? 44.693 -26.862 6.922 1.00 45.41 81 LEU A O 1
ATOM 654 N N . LEU A 1 82 ? 46.184 -28.056 5.732 1.00 48.72 82 LEU A N 1
ATOM 655 C CA . LEU A 1 82 ? 45.782 -29.387 6.167 1.00 48.72 82 LEU A CA 1
ATOM 656 C C . LEU A 1 82 ? 46.328 -29.584 7.594 1.00 48.72 82 LEU A C 1
ATOM 658 O O . LEU A 1 82 ? 47.446 -30.056 7.791 1.00 48.72 82 LEU A O 1
ATOM 662 N N . GLY A 1 83 ? 45.568 -29.130 8.590 1.00 39.84 83 GLY A N 1
ATOM 663 C CA . GLY A 1 83 ? 45.841 -29.350 10.007 1.00 39.84 83 GLY A CA 1
ATOM 664 C C . GLY A 1 83 ? 45.278 -30.699 10.446 1.00 39.84 83 GLY A C 1
ATOM 665 O O . GLY A 1 83 ? 44.073 -30.917 10.387 1.00 39.84 83 GLY A O 1
ATOM 666 N N . ARG A 1 84 ? 46.183 -31.600 10.838 1.00 45.75 84 ARG A N 1
ATOM 667 C CA . ARG A 1 84 ? 45.957 -32.958 11.356 1.00 45.75 84 ARG A CA 1
ATOM 668 C C . ARG A 1 84 ? 44.718 -33.095 12.248 1.00 45.75 84 ARG A C 1
ATOM 670 O O . ARG A 1 84 ? 44.528 -32.315 13.176 1.00 45.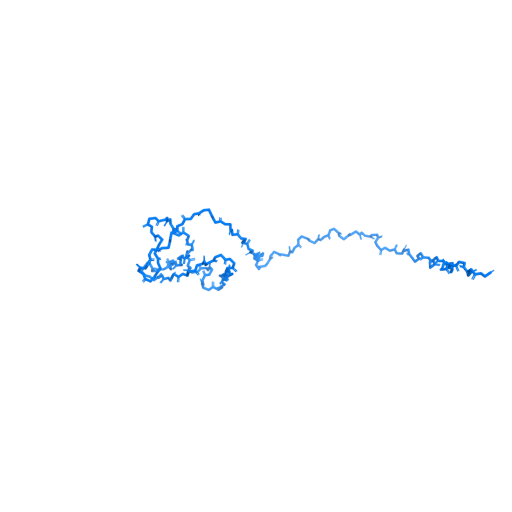75 84 ARG A O 1
ATOM 677 N N . ALA A 1 85 ? 43.971 -34.174 12.014 1.00 43.47 85 ALA A N 1
ATOM 678 C CA . ALA A 1 85 ? 43.017 -34.738 12.959 1.00 43.47 85 ALA A CA 1
ATOM 679 C C . ALA A 1 85 ? 43.695 -34.915 14.328 1.00 43.47 85 ALA A C 1
ATOM 681 O O . ALA A 1 85 ? 44.633 -35.700 14.463 1.00 43.47 85 ALA A O 1
ATOM 682 N N . GLY A 1 86 ? 43.253 -34.126 15.306 1.00 41.84 86 GLY A N 1
ATOM 683 C CA . GLY A 1 86 ? 43.600 -34.301 16.708 1.00 41.84 86 GLY A CA 1
ATOM 684 C C . GLY A 1 86 ? 42.824 -35.481 17.280 1.00 41.84 86 GLY A C 1
ATOM 685 O O . GLY A 1 86 ? 41.621 -35.607 17.059 1.00 41.84 86 GLY A O 1
ATOM 686 N N . ASP A 1 87 ? 43.551 -36.341 17.979 1.00 48.50 87 ASP A N 1
ATOM 687 C CA . ASP A 1 87 ? 43.113 -37.590 18.582 1.00 48.50 87 ASP A CA 1
ATOM 688 C C . ASP A 1 87 ? 41.820 -37.467 19.407 1.00 48.50 87 ASP A C 1
ATOM 690 O O . ASP A 1 87 ? 41.738 -36.724 20.388 1.00 48.50 87 ASP A O 1
ATOM 694 N N . CYS A 1 88 ? 40.818 -38.279 19.063 1.00 38.44 88 CYS A N 1
ATOM 695 C CA . CYS A 1 88 ? 39.686 -38.560 19.937 1.00 38.44 88 CYS A CA 1
ATOM 696 C C . CYS A 1 88 ? 40.165 -39.447 21.093 1.00 38.44 88 CYS A C 1
ATOM 698 O O . CYS A 1 88 ? 40.183 -40.672 20.985 1.00 38.44 88 CYS A O 1
ATOM 700 N N . LYS A 1 89 ? 40.564 -38.841 22.214 1.00 47.69 89 LYS A N 1
ATOM 701 C CA . LYS A 1 89 ? 40.784 -39.586 23.456 1.00 47.69 89 LYS A CA 1
ATOM 702 C C . LYS A 1 89 ? 39.421 -39.891 24.089 1.00 47.69 89 LYS A C 1
ATOM 704 O O . LYS A 1 89 ? 38.721 -38.986 24.535 1.00 47.69 89 LYS A O 1
ATOM 709 N N . SER A 1 90 ? 39.045 -41.166 24.072 1.00 56.69 90 SER A N 1
ATOM 710 C CA . SER A 1 90 ? 37.835 -41.727 24.683 1.00 56.69 90 SER A CA 1
ATOM 711 C C . SER A 1 90 ? 37.709 -41.378 26.179 1.00 56.69 90 SER A C 1
ATOM 713 O O . SER A 1 90 ? 38.735 -41.252 26.855 1.00 56.69 90 SER A O 1
ATOM 715 N N . PRO A 1 91 ? 36.485 -41.255 26.733 1.00 59.22 91 PRO A N 1
ATOM 716 C CA . PRO A 1 91 ? 36.288 -41.031 28.166 1.00 59.22 91 PRO A CA 1
ATOM 717 C C . PRO A 1 91 ? 36.645 -42.286 28.992 1.00 59.22 91 PRO A C 1
ATOM 719 O O . PRO A 1 91 ? 36.613 -43.399 28.458 1.00 59.22 91 PRO A O 1
ATOM 722 N N . PRO A 1 92 ? 36.985 -42.143 30.289 1.00 54.69 92 PRO A N 1
ATOM 723 C CA . PRO A 1 92 ? 37.348 -43.278 31.129 1.00 54.69 92 PRO A CA 1
ATOM 724 C C . PRO A 1 92 ? 36.122 -44.140 31.469 1.00 54.69 92 PRO A C 1
ATOM 726 O O . PRO A 1 92 ? 35.086 -43.641 31.904 1.00 54.69 92 PRO A O 1
ATOM 729 N N . SER A 1 93 ? 36.277 -45.452 31.290 1.00 56.38 93 SER A N 1
ATOM 730 C CA . SER A 1 93 ? 35.369 -46.489 31.785 1.00 56.38 93 SER A CA 1
ATOM 731 C C . SER A 1 93 ? 35.436 -46.542 33.313 1.00 56.38 93 SER A C 1
ATOM 733 O O . SER A 1 93 ? 36.501 -46.815 33.863 1.00 56.38 93 SER A O 1
ATOM 735 N N . MET A 1 94 ? 34.314 -46.299 33.995 1.00 43.47 94 MET A N 1
ATOM 736 C CA . MET A 1 94 ? 34.156 -46.603 35.420 1.00 43.47 94 MET A CA 1
ATOM 737 C C . MET A 1 94 ? 33.981 -48.112 35.598 1.00 43.47 94 MET A C 1
ATOM 739 O O . MET A 1 94 ? 33.018 -48.678 35.082 1.00 43.47 94 MET A O 1
ATOM 743 N N . SER A 1 95 ? 34.886 -48.753 36.335 1.00 53.84 95 SER A N 1
ATOM 744 C CA . SER A 1 95 ? 34.688 -50.037 37.024 1.00 53.84 95 SER A CA 1
ATOM 745 C C . SER A 1 95 ? 35.719 -50.155 38.136 1.00 53.84 95 SER A C 1
ATOM 747 O O . SER A 1 95 ? 36.916 -49.987 37.814 1.00 53.84 95 SER A O 1
#

Secondary structure (DSSP, 8-state):
-EEEESS-TT-EEE----TT------THHHHTEEEE---GGG-EETTEE------------PPPTT---------TT------------PPPPP-

pLDDT: mean 81.93, std 19.67, range [38.44, 97.69]

Foldseek 3Di:
DKWAFPVDRVDIDDDDDDPPDDDDQDDCSPPGTDDDDDDQVGQDDPNHRDGDDDDDDDDDDDDPPPDDPPPDPPPVPPDDDPDDDDDDDDDDDDD

Organism: Catharus ustulatus (NCBI:txid91951)

Mean predicted aligned error: 13.67 Å

Sequence (95 aa):
LRLQSLRDPQDWVELLLEPGSLYILRGAARYEFTHEILPDEKSFFGGLRVPRGRRVALIFRNDPPGENPPKAPRDPQAGTLLGRAGDCKSPPSMS